Protein AF-C5E1D9-F1 (afdb_monomer_lite)

Sequence (148 aa):
MRWPVQEYFFFYSPGLLKKVQIHNEILAETRVIKRAQEHPSIMSQGSNISNHDARLPIWVLSPREEKEARSNLKQTAYKKCDDLVRSMAECAKANGLKLFPACEKQRDKMTECILFYQVDTKYLDQERDKIVERKINRLEEQIKRSRS

pLDDT: mean 70.21, std 21.91, range [28.98, 93.62]

InterPro domains:
  IPR013892 Cytochrome c oxidase biogenesis protein Cmc1-like [PF08583] (70-136)

Organism: Zygosaccharomyces rouxii (strain ATCC 2623 / CBS 732 / NBRC 1130 / NCYC 568 / NRRL Y-229) (NCBI:txid559307)

Structure (mmCIF, N/CA/C/O backbone):
data_AF-C5E1D9-F1
#
_entry.id   AF-C5E1D9-F1
#
loop_
_atom_site.group_PDB
_atom_site.id
_atom_site.type_symbol
_atom_site.label_atom_id
_atom_site.label_alt_id
_atom_site.label_comp_id
_atom_site.label_asym_id
_atom_site.label_entity_id
_atom_site.label_seq_id
_atom_site.pdbx_PDB_ins_code
_atom_site.Cartn_x
_atom_site.Cartn_y
_atom_site.Cartn_z
_atom_site.occupancy
_atom_site.B_iso_or_equiv
_atom_site.auth_seq_id
_atom_site.auth_comp_id
_atom_site.auth_asym_id
_atom_site.auth_atom_id
_atom_site.pdbx_PDB_model_num
ATOM 1 N N . MET A 1 1 ? 13.401 -26.510 -9.130 1.00 33.47 1 MET A N 1
ATOM 2 C CA . MET A 1 1 ? 13.625 -25.509 -8.064 1.00 33.47 1 MET A CA 1
ATOM 3 C C . MET A 1 1 ? 12.565 -24.424 -8.198 1.00 33.47 1 MET A C 1
ATOM 5 O O . MET A 1 1 ? 12.601 -23.669 -9.161 1.00 33.47 1 MET A O 1
ATOM 9 N N . ARG A 1 2 ? 11.553 -24.439 -7.324 1.00 28.98 2 ARG A N 1
ATOM 10 C CA . ARG A 1 2 ? 10.405 -23.521 -7.330 1.00 28.98 2 ARG A CA 1
ATOM 11 C C . ARG A 1 2 ? 10.639 -22.517 -6.207 1.00 28.98 2 ARG A C 1
ATOM 13 O O . ARG A 1 2 ? 10.322 -22.802 -5.062 1.00 28.98 2 ARG A O 1
ATOM 20 N N . TRP A 1 3 ? 11.302 -21.414 -6.523 1.00 30.39 3 TRP A N 1
ATOM 21 C CA . TRP A 1 3 ? 11.571 -20.367 -5.544 1.00 30.39 3 TRP A CA 1
ATOM 22 C C . TRP A 1 3 ? 10.282 -19.572 -5.284 1.00 30.39 3 TRP A C 1
ATOM 24 O O . TRP A 1 3 ? 9.599 -19.209 -6.249 1.00 30.39 3 TRP A O 1
ATOM 34 N N . PRO A 1 4 ? 9.903 -19.331 -4.018 1.00 32.47 4 PRO A N 1
ATOM 35 C CA . PRO A 1 4 ? 8.759 -18.494 -3.694 1.00 32.47 4 PRO A CA 1
ATOM 36 C C . PRO A 1 4 ? 9.013 -17.061 -4.181 1.00 32.47 4 PRO A C 1
ATOM 38 O O . PRO A 1 4 ? 10.091 -16.499 -3.994 1.00 32.47 4 PRO A O 1
ATOM 41 N N . VAL A 1 5 ? 7.991 -16.460 -4.794 1.00 44.38 5 VAL A N 1
ATOM 42 C CA . VAL A 1 5 ? 8.002 -15.125 -5.435 1.00 44.38 5 VAL A CA 1
ATOM 43 C C . VAL A 1 5 ? 8.472 -14.004 -4.485 1.00 44.38 5 VAL A C 1
ATOM 45 O O . VAL A 1 5 ? 8.877 -12.932 -4.923 1.00 44.38 5 VAL A O 1
ATOM 48 N N . GLN A 1 6 ? 8.488 -14.262 -3.175 1.00 39.62 6 GLN A N 1
ATOM 49 C CA . GLN A 1 6 ? 8.916 -13.329 -2.133 1.00 39.62 6 GLN A CA 1
ATOM 50 C C . GLN A 1 6 ? 10.436 -13.257 -1.899 1.00 39.62 6 GLN A C 1
ATOM 52 O O . GLN A 1 6 ? 10.894 -12.271 -1.324 1.00 39.62 6 GLN A O 1
ATOM 57 N N . GLU A 1 7 ? 11.227 -14.242 -2.342 1.00 35.34 7 GLU A N 1
ATOM 58 C CA . GLU A 1 7 ? 12.671 -14.298 -2.036 1.00 35.34 7 GLU A CA 1
ATOM 59 C C . GLU A 1 7 ? 13.590 -13.761 -3.140 1.00 35.34 7 GLU A C 1
ATOM 61 O O . GLU A 1 7 ? 14.768 -13.511 -2.893 1.00 35.34 7 GLU A O 1
ATOM 66 N N . TYR A 1 8 ? 13.072 -13.476 -4.337 1.00 43.62 8 TYR A N 1
ATOM 67 C CA . TYR A 1 8 ? 13.901 -13.005 -5.458 1.00 43.62 8 TYR A CA 1
ATOM 68 C C . TYR A 1 8 ? 14.500 -11.597 -5.283 1.00 43.62 8 TYR A C 1
ATOM 70 O O . TYR A 1 8 ? 15.286 -11.155 -6.117 1.00 43.62 8 TYR A O 1
ATOM 78 N N . PHE A 1 9 ? 14.177 -10.896 -4.195 1.00 43.53 9 PHE A N 1
ATOM 79 C CA . PHE A 1 9 ? 14.588 -9.511 -3.951 1.00 43.53 9 PHE A CA 1
ATOM 80 C C . PHE A 1 9 ? 15.657 -9.322 -2.867 1.00 43.53 9 PHE A C 1
ATOM 82 O O . PHE A 1 9 ? 15.989 -8.186 -2.532 1.00 43.53 9 PHE A O 1
ATOM 89 N N . PHE A 1 10 ? 16.233 -10.398 -2.321 1.00 38.00 10 PHE A N 1
ATOM 90 C CA . PHE A 1 10 ? 17.237 -10.287 -1.252 1.00 38.00 10 PHE A CA 1
ATOM 91 C C . PHE A 1 10 ? 18.654 -9.889 -1.710 1.00 38.00 10 PHE A C 1
ATOM 93 O O . PHE A 1 10 ? 19.537 -9.733 -0.872 1.00 38.00 10 PHE A O 1
ATOM 100 N N . PHE A 1 11 ? 18.879 -9.636 -3.003 1.00 35.03 11 PHE A N 1
ATOM 101 C CA . PHE A 1 11 ? 20.139 -9.083 -3.520 1.00 35.03 11 PHE A CA 1
ATOM 102 C C . PHE A 1 11 ? 20.060 -7.564 -3.761 1.00 35.03 11 PHE A C 1
ATOM 104 O O . PHE A 1 11 ? 20.464 -7.056 -4.800 1.00 35.03 11 PHE A O 1
ATOM 111 N N . TYR A 1 12 ? 19.563 -6.808 -2.782 1.00 38.25 12 TYR A N 1
ATOM 112 C CA . TYR A 1 12 ? 19.974 -5.413 -2.602 1.00 38.25 12 TYR A CA 1
ATOM 113 C C . TYR A 1 12 ? 20.996 -5.409 -1.464 1.00 38.25 12 TYR A C 1
ATOM 115 O O . TYR A 1 12 ? 20.638 -5.694 -0.323 1.00 38.25 12 TYR A O 1
ATOM 123 N N . SER A 1 13 ? 22.270 -5.140 -1.776 1.00 30.22 13 SER A N 1
ATOM 124 C CA . SER A 1 13 ? 23.371 -5.049 -0.805 1.00 30.22 13 SER A CA 1
ATOM 125 C C . SER A 1 13 ? 22.941 -4.305 0.474 1.00 30.22 13 SER A C 1
ATOM 127 O O . SER A 1 13 ? 22.766 -3.085 0.436 1.00 30.22 13 SER A O 1
ATOM 129 N N . PRO A 1 14 ? 22.827 -4.981 1.634 1.00 40.69 14 PRO A N 1
ATOM 130 C CA . PRO A 1 14 ? 22.351 -4.364 2.874 1.00 40.69 14 PRO A CA 1
ATOM 131 C C . PRO A 1 14 ? 23.402 -3.472 3.565 1.00 40.69 14 PRO A C 1
ATOM 133 O O . PRO A 1 14 ? 23.182 -3.022 4.690 1.00 40.69 14 PRO A O 1
ATOM 136 N N . GLY A 1 15 ? 24.550 -3.226 2.920 1.00 31.25 15 GLY A N 1
ATOM 137 C CA . GLY A 1 15 ? 25.729 -2.610 3.534 1.00 31.25 15 GLY A CA 1
ATOM 138 C C . GLY A 1 15 ? 25.836 -1.086 3.434 1.00 31.25 15 GLY A C 1
ATOM 139 O O . GLY A 1 15 ? 26.448 -0.483 4.311 1.00 31.25 15 GLY A O 1
ATOM 140 N N . LEU A 1 16 ? 25.247 -0.439 2.418 1.00 34.44 16 LEU A N 1
ATOM 141 C CA . LEU A 1 16 ? 25.444 1.008 2.197 1.00 34.44 16 LEU A CA 1
ATOM 142 C C . LEU A 1 16 ? 24.238 1.878 2.589 1.00 34.44 16 LEU A C 1
ATOM 144 O O . LEU A 1 16 ? 24.424 3.027 2.979 1.00 34.44 16 LEU A O 1
ATOM 148 N N . LEU A 1 17 ? 23.015 1.330 2.580 1.00 36.84 17 LEU A N 1
ATOM 149 C CA . LEU A 1 17 ? 21.805 2.074 2.966 1.00 36.84 17 LEU A CA 1
ATOM 150 C C . LEU A 1 17 ? 21.628 2.205 4.491 1.00 36.84 17 LEU A C 1
ATOM 152 O O . LEU A 1 17 ? 21.012 3.156 4.964 1.00 36.84 17 LEU A O 1
ATOM 156 N N . LYS A 1 18 ? 22.201 1.285 5.283 1.00 35.91 18 LYS A N 1
ATOM 157 C CA . LYS A 1 18 ? 22.095 1.320 6.755 1.00 35.91 18 LYS A CA 1
ATOM 158 C C . LYS A 1 18 ? 22.884 2.469 7.393 1.00 35.91 18 LYS A C 1
ATOM 160 O O . LYS A 1 18 ? 22.480 2.954 8.441 1.00 35.91 18 LYS A O 1
ATOM 165 N N . LYS A 1 19 ? 23.975 2.939 6.771 1.00 35.53 19 LYS A N 1
ATOM 166 C CA . LYS A 1 19 ? 24.768 4.062 7.312 1.00 35.53 19 LYS A CA 1
ATOM 167 C C . LYS A 1 19 ? 24.075 5.417 7.145 1.00 35.53 19 LYS A C 1
ATOM 169 O O . LYS A 1 19 ? 24.197 6.254 8.029 1.00 35.53 19 LYS A O 1
ATOM 174 N N . VAL A 1 20 ? 23.325 5.618 6.061 1.00 39.94 20 VAL A N 1
ATOM 175 C CA . VAL A 1 20 ? 22.607 6.883 5.813 1.00 39.94 20 VAL A CA 1
ATOM 176 C C . VAL A 1 20 ? 21.322 6.966 6.647 1.00 39.94 20 VAL A C 1
ATOM 178 O O . VAL A 1 20 ? 21.009 8.027 7.179 1.00 39.94 20 VAL A O 1
ATOM 181 N N . GLN A 1 21 ? 20.618 5.842 6.836 1.00 41.31 21 GLN A N 1
ATOM 182 C CA . GLN A 1 21 ? 19.376 5.802 7.618 1.00 41.31 21 GLN A CA 1
ATOM 183 C C . GLN A 1 21 ? 19.610 6.087 9.115 1.00 41.31 21 GLN A C 1
ATOM 185 O O . GLN A 1 21 ? 18.935 6.938 9.685 1.00 41.31 21 GLN A O 1
ATOM 190 N N . ILE A 1 22 ? 20.621 5.455 9.729 1.00 46.66 22 ILE A N 1
ATOM 191 C CA . ILE A 1 22 ? 20.904 5.606 11.170 1.00 46.66 22 ILE A CA 1
ATOM 192 C C . ILE A 1 22 ? 21.419 7.020 11.498 1.00 46.66 22 ILE A C 1
ATOM 194 O O . ILE A 1 22 ? 21.082 7.584 12.536 1.00 46.66 22 ILE A O 1
ATOM 198 N N . HIS A 1 23 ? 22.205 7.636 10.607 1.00 41.78 23 HIS A N 1
ATOM 199 C CA . HIS A 1 23 ? 22.739 8.982 10.843 1.00 41.78 23 HIS A CA 1
ATOM 200 C C . HIS A 1 23 ? 21.657 10.075 10.728 1.00 41.78 23 HIS A C 1
ATOM 202 O O . HIS A 1 23 ? 21.709 11.078 11.440 1.00 41.78 23 HIS A O 1
ATOM 208 N N . ASN A 1 24 ? 20.640 9.863 9.883 1.00 47.69 24 ASN A N 1
ATOM 209 C CA . ASN A 1 24 ? 19.477 10.751 9.791 1.00 47.69 24 ASN A CA 1
ATOM 210 C C . ASN A 1 24 ? 18.499 10.573 10.967 1.00 47.69 24 ASN A C 1
ATOM 212 O O . ASN A 1 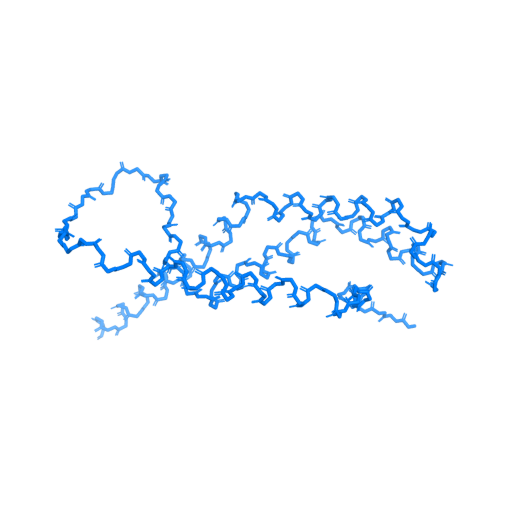24 ? 17.882 11.552 11.380 1.00 47.69 24 ASN A O 1
ATOM 216 N N . GLU A 1 25 ? 18.397 9.373 11.547 1.00 45.28 25 GLU A N 1
ATOM 217 C CA . GLU A 1 25 ? 17.591 9.115 12.754 1.00 45.28 25 GLU A CA 1
ATOM 218 C C . GLU A 1 25 ? 18.186 9.812 13.999 1.00 45.28 25 GLU A C 1
ATOM 220 O O . GLU A 1 25 ? 17.457 10.492 14.720 1.00 45.28 25 GLU A O 1
ATOM 225 N N . ILE A 1 26 ? 19.515 9.800 14.183 1.00 51.19 26 ILE A N 1
ATOM 226 C CA . ILE A 1 26 ? 20.190 10.489 15.309 1.00 51.19 26 ILE A CA 1
ATOM 227 C C . ILE A 1 26 ? 20.091 12.031 15.202 1.00 51.19 26 ILE A C 1
ATOM 229 O O . ILE A 1 26 ? 19.938 12.738 16.206 1.00 51.19 26 ILE A O 1
ATOM 233 N N . LEU A 1 27 ? 20.131 12.587 13.984 1.00 48.47 27 LEU A N 1
ATOM 234 C CA . LEU A 1 27 ? 19.967 14.032 13.754 1.00 48.47 27 LEU A CA 1
ATOM 235 C C . LEU A 1 27 ? 18.501 14.497 13.848 1.00 48.47 27 LEU A C 1
ATOM 237 O O . LEU A 1 27 ? 18.247 15.663 14.162 1.00 48.47 27 LEU A O 1
ATOM 241 N N . ALA A 1 28 ? 17.532 13.610 13.605 1.00 47.28 28 ALA A N 1
ATOM 242 C CA . ALA A 1 28 ? 16.112 13.912 13.766 1.00 47.28 28 ALA A CA 1
ATOM 243 C C . ALA A 1 28 ? 15.686 13.905 15.245 1.00 47.28 28 ALA A C 1
ATOM 245 O O . ALA A 1 28 ? 14.966 14.810 15.672 1.00 47.28 28 ALA A O 1
ATOM 246 N N . GLU A 1 29 ? 16.186 12.961 16.051 1.00 47.06 29 GLU A N 1
ATOM 247 C CA . GLU A 1 29 ? 15.860 12.877 17.484 1.00 47.06 29 GLU A CA 1
ATOM 248 C C . GLU A 1 29 ? 16.422 14.063 18.288 1.00 47.06 29 GLU A C 1
ATOM 250 O O . GLU A 1 29 ? 15.724 14.647 19.121 1.00 47.06 29 GLU A O 1
ATOM 255 N N . THR A 1 30 ? 17.635 14.528 17.974 1.00 51.03 30 THR A N 1
ATOM 256 C CA . THR A 1 30 ? 18.238 15.690 18.658 1.00 51.03 30 THR A CA 1
ATOM 257 C C . THR A 1 30 ? 17.569 17.031 18.314 1.00 51.03 30 THR A C 1
ATOM 259 O O . THR A 1 30 ? 17.661 17.984 19.093 1.00 51.03 30 THR A O 1
ATOM 262 N N . ARG A 1 31 ? 16.842 17.124 17.189 1.00 48.12 31 ARG A N 1
ATOM 263 C CA . ARG A 1 31 ? 16.115 18.340 16.773 1.00 48.12 31 ARG A CA 1
ATOM 264 C C . ARG A 1 31 ? 14.698 18.420 17.362 1.00 48.12 31 ARG A C 1
ATOM 266 O O . ARG A 1 31 ? 14.206 19.526 17.582 1.00 48.12 31 ARG A O 1
ATOM 273 N N . VAL A 1 32 ? 14.062 17.281 17.651 1.00 52.50 32 VAL A N 1
ATOM 274 C CA . VAL A 1 32 ? 12.743 17.220 18.313 1.00 52.50 32 VAL A CA 1
ATOM 275 C C . VAL A 1 32 ? 12.863 17.549 19.804 1.00 52.50 32 VAL A C 1
ATOM 277 O O . VAL A 1 32 ? 12.059 18.322 20.319 1.00 52.50 32 VAL A O 1
ATOM 280 N N . ILE A 1 33 ? 13.914 17.068 20.476 1.00 52.72 33 ILE A N 1
ATOM 281 C CA . ILE A 1 33 ? 14.131 17.333 21.909 1.00 52.72 33 ILE A CA 1
ATOM 282 C C . ILE A 1 33 ? 14.452 18.819 22.171 1.00 52.72 33 ILE A C 1
ATOM 284 O O . ILE A 1 33 ? 13.953 19.390 23.137 1.00 52.72 33 ILE A O 1
ATOM 288 N N . LYS A 1 34 ? 15.191 19.498 21.277 1.00 49.41 34 LYS A N 1
ATOM 289 C CA . LYS A 1 34 ? 15.531 20.929 21.434 1.00 49.41 34 LYS A CA 1
ATOM 290 C C . LYS A 1 34 ? 14.356 21.906 21.268 1.00 49.41 34 LYS A C 1
ATOM 292 O O . LYS A 1 34 ? 14.482 23.045 21.694 1.00 49.41 34 LYS A O 1
ATOM 297 N N . ARG A 1 35 ? 13.228 21.499 20.668 1.00 47.44 35 ARG A N 1
ATOM 298 C CA . ARG A 1 35 ? 12.036 22.362 20.504 1.00 47.44 35 ARG A CA 1
ATOM 299 C C . ARG A 1 35 ? 11.038 22.282 21.659 1.00 47.44 35 ARG A C 1
ATOM 301 O O . ARG A 1 35 ? 10.147 23.116 21.722 1.00 47.44 35 ARG A O 1
ATOM 308 N N . ALA A 1 36 ? 11.171 21.308 22.558 1.00 47.47 36 ALA A N 1
ATOM 30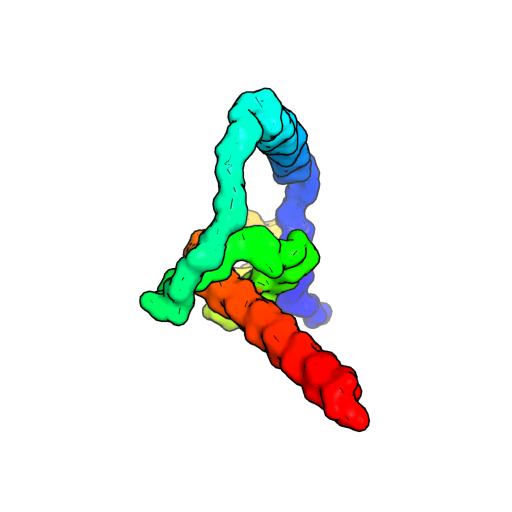9 C CA . ALA A 1 36 ? 10.229 21.102 23.660 1.00 47.47 36 ALA A CA 1
ATOM 310 C C . ALA A 1 36 ? 10.533 21.948 24.915 1.00 47.47 36 ALA A C 1
ATOM 312 O O . ALA A 1 36 ? 9.810 21.844 25.901 1.00 47.47 36 ALA A O 1
ATOM 313 N N . GLN A 1 37 ? 11.594 22.765 24.904 1.00 54.31 37 GLN A N 1
ATOM 314 C CA . GLN A 1 37 ? 12.019 23.557 26.067 1.00 54.31 37 GLN A CA 1
ATOM 315 C C . GLN A 1 37 ? 11.647 25.043 26.020 1.00 54.31 37 GLN A C 1
ATOM 317 O O . GLN A 1 37 ? 11.888 25.740 27.002 1.00 54.31 37 GLN A O 1
ATOM 322 N N . GLU A 1 38 ? 11.000 25.530 24.961 1.00 49.38 38 GLU A N 1
ATOM 323 C CA . GLU A 1 38 ? 10.521 26.914 24.909 1.00 49.38 38 GLU A CA 1
ATOM 324 C C . GLU A 1 38 ? 9.010 26.949 24.652 1.00 49.38 38 GLU A C 1
ATOM 326 O O . GLU A 1 38 ? 8.533 26.573 23.586 1.00 49.38 38 GLU A O 1
ATOM 331 N N . HIS A 1 39 ? 8.300 27.447 25.669 1.00 44.00 39 HIS A N 1
ATOM 332 C CA . HIS A 1 39 ? 6.869 27.767 25.771 1.00 44.00 39 HIS A CA 1
ATOM 333 C C . HIS A 1 39 ? 5.934 26.710 26.397 1.00 44.00 39 HIS A C 1
ATOM 335 O O . HIS A 1 39 ? 5.476 25.782 25.729 1.00 44.00 39 HIS A O 1
ATOM 341 N N . PRO A 1 40 ? 5.579 26.889 27.691 1.00 53.12 40 PRO A N 1
ATOM 342 C CA . PRO A 1 40 ? 4.491 26.175 28.339 1.00 53.12 40 PRO A CA 1
ATOM 343 C C . PRO A 1 40 ? 3.145 26.832 27.998 1.00 53.12 40 PRO A C 1
ATOM 345 O O . PRO A 1 40 ? 3.067 28.045 27.805 1.00 53.12 40 PRO A O 1
ATOM 348 N N . SER A 1 41 ? 2.079 26.033 28.086 1.00 43.84 41 SER A N 1
ATOM 349 C CA . SER A 1 41 ? 0.654 26.405 27.987 1.00 43.84 41 SER A CA 1
ATOM 350 C C . SER A 1 41 ? 0.074 26.378 26.570 1.00 43.84 41 SER A C 1
ATOM 352 O O . SER A 1 41 ? 0.357 27.247 25.759 1.00 43.84 41 SER A O 1
ATOM 354 N N . ILE A 1 42 ? -0.813 25.414 26.304 1.00 39.50 42 ILE A N 1
ATOM 355 C CA . ILE A 1 42 ? -2.216 25.672 25.940 1.00 39.50 42 ILE A CA 1
ATOM 356 C C . ILE A 1 42 ? -3.006 24.357 26.034 1.00 39.50 42 ILE A C 1
ATOM 358 O O . ILE A 1 42 ? -2.570 23.285 25.622 1.00 39.50 42 ILE A O 1
ATOM 362 N N . MET A 1 43 ? -4.149 24.493 26.695 1.00 36.62 43 MET A N 1
ATOM 363 C CA . MET A 1 43 ? -5.066 23.479 27.188 1.00 36.62 43 MET A CA 1
ATOM 364 C C . MET A 1 43 ? -5.846 22.734 26.100 1.00 36.62 43 MET A C 1
ATOM 366 O O . MET A 1 43 ? -6.157 23.257 25.035 1.00 36.62 43 MET A O 1
ATOM 370 N N . SER A 1 44 ? -6.265 21.531 26.494 1.00 56.47 44 SER A N 1
ATOM 371 C CA . SER A 1 44 ? -7.489 20.837 26.084 1.00 56.47 44 SER A CA 1
ATOM 372 C C . SER A 1 44 ? -8.680 21.773 25.846 1.00 56.47 44 SER A C 1
ATOM 374 O O . SER A 1 44 ? -9.036 22.525 26.752 1.00 56.47 44 SER A O 1
ATOM 376 N N . GLN A 1 45 ? -9.377 21.596 24.719 1.00 38.88 45 GLN A N 1
ATOM 377 C CA . GLN A 1 45 ? -10.841 21.675 24.634 1.00 38.88 45 GLN A CA 1
ATOM 378 C C . GLN A 1 45 ? -11.352 20.977 23.363 1.00 38.88 45 GLN A C 1
ATOM 380 O O . GLN A 1 45 ? -10.796 21.134 22.276 1.00 38.88 45 GLN A O 1
ATOM 385 N N . GLY A 1 46 ? -12.398 20.163 23.531 1.00 49.53 46 GLY A N 1
ATOM 386 C CA . GLY A 1 46 ? -13.071 19.440 22.456 1.00 49.53 46 GLY A CA 1
ATOM 387 C C . GLY A 1 46 ? -13.832 20.360 21.502 1.00 49.53 46 GLY A C 1
ATOM 388 O O . GLY A 1 46 ? -14.306 21.427 21.885 1.00 49.53 46 GLY A O 1
ATOM 389 N N . SER A 1 47 ? -13.976 19.917 20.254 1.00 37.56 47 SER A N 1
ATOM 390 C CA . SER A 1 47 ? -14.858 20.542 19.270 1.00 37.56 47 SER A CA 1
ATOM 391 C C . SER A 1 47 ? -15.460 19.495 18.326 1.00 37.56 47 SER A C 1
ATOM 393 O O . SER A 1 47 ? -14.827 18.505 17.965 1.00 37.56 47 SER A O 1
ATOM 395 N N . ASN A 1 48 ? -16.739 19.718 18.028 1.00 40.41 48 ASN A N 1
ATOM 396 C CA . ASN A 1 48 ? -17.687 18.923 17.251 1.00 40.41 48 ASN A CA 1
ATOM 397 C C . ASN A 1 48 ? -17.111 18.212 16.012 1.00 40.41 48 ASN A C 1
ATOM 399 O O . ASN A 1 48 ? -16.614 18.851 15.087 1.00 40.41 48 ASN A O 1
ATOM 403 N N . ILE A 1 49 ? -17.281 16.887 15.953 1.00 46.97 49 ILE A N 1
ATOM 404 C CA . ILE A 1 49 ? -16.951 16.069 14.780 1.00 46.97 49 ILE A CA 1
ATOM 405 C C . ILE A 1 49 ? -18.146 16.101 13.822 1.00 46.97 49 ILE A C 1
ATOM 407 O O . ILE A 1 49 ? -19.030 15.252 13.867 1.00 46.97 49 ILE A O 1
ATOM 411 N N . SER A 1 50 ? -18.169 17.100 12.947 1.00 50.94 50 SER A N 1
ATOM 412 C CA . SER A 1 50 ? -18.997 17.102 11.740 1.00 50.94 50 SER A CA 1
ATOM 413 C C . SER A 1 50 ? -18.130 17.495 10.547 1.00 50.94 50 SER A C 1
ATOM 415 O O . SER A 1 50 ? -18.191 18.626 10.076 1.00 50.94 50 SER A O 1
ATOM 417 N N . ASN A 1 51 ? -17.252 16.579 10.130 1.00 40.12 51 ASN A N 1
ATOM 418 C CA . ASN A 1 51 ? -16.666 16.486 8.788 1.00 40.12 51 ASN A CA 1
ATOM 419 C C . ASN A 1 51 ? -15.845 15.187 8.722 1.00 40.12 51 ASN A C 1
ATOM 421 O O . 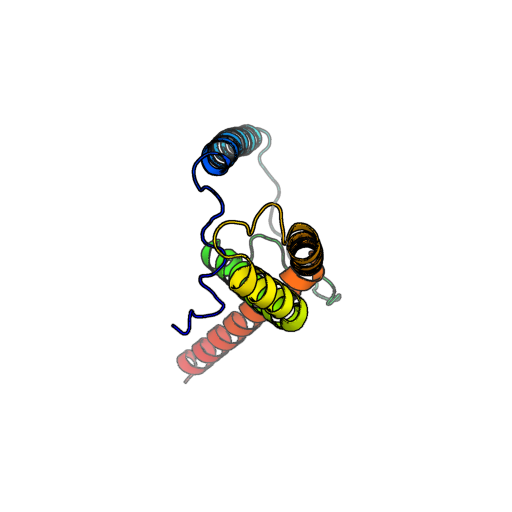ASN A 1 51 ? -14.767 15.092 9.304 1.00 40.12 51 ASN A O 1
ATOM 425 N N . HIS A 1 52 ? -16.359 14.173 8.026 1.00 43.25 52 HIS A N 1
ATOM 426 C CA . HIS A 1 52 ? -15.731 12.850 7.893 1.00 43.25 52 HIS A CA 1
ATOM 427 C C . HIS A 1 52 ? -14.492 12.820 6.967 1.00 43.25 52 HIS A C 1
ATOM 429 O O . HIS A 1 52 ? -14.048 11.746 6.585 1.00 43.25 52 HIS A O 1
ATOM 435 N N . ASP A 1 53 ? -13.891 13.975 6.660 1.00 47.28 53 ASP A N 1
ATOM 436 C CA . ASP A 1 53 ? -12.598 14.093 5.959 1.00 47.28 53 ASP A CA 1
ATOM 437 C C . ASP A 1 53 ? -11.409 14.315 6.916 1.00 47.28 53 ASP A C 1
ATOM 439 O O . ASP A 1 53 ? -10.274 14.567 6.494 1.00 47.28 53 ASP A O 1
ATOM 443 N N . ALA A 1 54 ? -11.646 14.226 8.229 1.00 52.91 54 ALA A N 1
ATOM 444 C CA . ALA A 1 54 ? -10.609 14.341 9.245 1.00 52.91 54 ALA A CA 1
ATOM 445 C C . ALA A 1 54 ? -9.701 13.100 9.235 1.00 52.91 54 ALA A C 1
ATOM 447 O O . ALA A 1 54 ? -9.896 12.154 9.998 1.00 52.91 54 ALA A O 1
ATOM 448 N N . ARG A 1 55 ? -8.691 13.120 8.355 1.00 59.31 55 ARG A N 1
ATOM 449 C CA . ARG A 1 55 ? -7.573 12.168 8.351 1.00 59.31 55 ARG A CA 1
ATOM 450 C C . ARG A 1 55 ? -7.057 11.999 9.775 1.00 59.31 55 ARG A C 1
ATOM 452 O O . ARG A 1 55 ? -6.708 12.983 10.433 1.00 59.31 55 ARG A O 1
ATOM 459 N N . LEU A 1 56 ? -7.022 10.755 10.240 1.00 62.16 56 LEU A N 1
ATOM 460 C CA . LEU A 1 56 ? -6.581 10.437 11.588 1.00 62.16 56 LEU A CA 1
ATOM 461 C C . LEU A 1 56 ? -5.146 10.947 11.784 1.00 62.16 56 LEU A C 1
ATOM 463 O O . LEU A 1 56 ? -4.282 10.702 10.935 1.00 62.16 56 LEU A O 1
ATOM 467 N N . PRO A 1 57 ? -4.866 11.688 12.866 1.00 65.50 57 PRO A N 1
ATOM 468 C CA . PRO A 1 57 ? -3.535 12.221 13.075 1.00 65.50 57 PRO A CA 1
ATOM 469 C C . PRO A 1 57 ? -2.506 11.093 13.242 1.00 65.50 57 PRO A C 1
ATOM 471 O O . PRO A 1 57 ? -2.806 10.023 13.768 1.00 65.50 57 PRO A O 1
ATOM 474 N N . ILE A 1 58 ? -1.264 11.351 12.820 1.00 59.09 58 ILE A N 1
ATOM 475 C CA . ILE A 1 58 ? -0.158 10.370 12.741 1.00 59.09 58 ILE A CA 1
ATOM 476 C C . ILE A 1 58 ? 0.096 9.624 14.068 1.00 59.09 58 ILE A C 1
ATOM 478 O O . ILE A 1 58 ? 0.601 8.506 14.061 1.00 59.09 58 ILE A O 1
ATOM 482 N N . TRP A 1 59 ? -0.283 10.210 15.205 1.00 65.19 59 TRP A N 1
ATOM 483 C CA . TRP A 1 59 ? -0.113 9.635 16.541 1.00 65.19 59 TRP A CA 1
ATOM 484 C C . TRP A 1 59 ? -1.210 8.641 16.970 1.00 65.19 59 TRP A C 1
ATOM 486 O O . TRP A 1 59 ? -1.103 8.063 18.049 1.00 65.19 59 TRP A O 1
ATOM 496 N N . VAL A 1 60 ? -2.255 8.414 16.163 1.00 73.94 60 VAL A N 1
ATOM 497 C CA . VAL A 1 60 ? -3.343 7.460 16.483 1.00 73.94 60 VAL A CA 1
ATOM 498 C C . VAL A 1 60 ? -2.874 6.003 16.409 1.00 73.94 60 VAL A C 1
ATOM 500 O O . VAL A 1 60 ? -3.379 5.136 17.131 1.00 73.94 60 VAL A O 1
ATOM 503 N N . LEU A 1 61 ? -1.892 5.724 15.550 1.00 80.94 61 LEU A N 1
ATOM 504 C CA . LEU A 1 61 ? -1.307 4.399 15.395 1.00 80.94 61 LEU A CA 1
ATOM 505 C C . LEU A 1 61 ? 0.012 4.297 16.155 1.00 80.94 61 LEU A C 1
ATOM 507 O O . LEU A 1 61 ? 0.875 5.170 16.089 1.00 80.94 61 LEU A O 1
ATOM 511 N N . SER A 1 62 ? 0.196 3.178 16.848 1.00 85.88 62 SER A N 1
ATOM 512 C CA . SER A 1 62 ? 1.490 2.832 17.425 1.00 85.88 62 SER A CA 1
ATOM 513 C C . SER A 1 62 ? 2.519 2.538 16.319 1.00 85.88 62 SER A C 1
ATOM 515 O O . SER A 1 62 ? 2.147 2.101 15.226 1.00 85.88 62 SER A O 1
ATOM 517 N N . PRO A 1 63 ? 3.833 2.656 16.593 1.00 86.31 63 PRO A N 1
ATOM 518 C CA . PRO A 1 63 ? 4.872 2.324 15.612 1.00 86.31 63 PRO A CA 1
ATOM 519 C C . PRO A 1 63 ? 4.771 0.895 15.052 1.00 86.31 63 PRO A C 1
ATOM 521 O O . PRO A 1 63 ? 5.163 0.631 13.916 1.00 86.31 63 PRO A O 1
ATOM 524 N N . ARG A 1 64 ? 4.229 -0.044 15.841 1.00 87.25 64 ARG A N 1
ATOM 525 C CA . ARG A 1 64 ? 3.981 -1.425 15.402 1.00 87.25 64 ARG A CA 1
ATOM 526 C C . ARG A 1 64 ? 2.856 -1.499 14.370 1.00 87.25 64 ARG A C 1
ATOM 528 O O . ARG A 1 64 ? 3.000 -2.203 13.377 1.00 87.25 64 ARG A O 1
ATOM 535 N N . GLU A 1 65 ? 1.781 -0.753 14.590 1.00 87.06 65 GLU A N 1
ATOM 536 C CA . GLU A 1 65 ? 0.624 -0.688 13.692 1.00 87.06 65 GLU A CA 1
ATOM 537 C C . GLU A 1 65 ? 0.966 0.049 12.393 1.00 87.06 65 GLU A C 1
ATOM 539 O O . GLU A 1 65 ? 0.631 -0.417 11.310 1.00 87.06 65 GLU A O 1
ATOM 544 N N . GLU A 1 66 ? 1.735 1.134 12.468 1.00 88.06 66 GLU A N 1
ATOM 545 C CA . GLU A 1 66 ? 2.244 1.828 11.279 1.00 88.06 66 GLU A CA 1
ATOM 546 C C . GLU A 1 66 ? 3.147 0.910 10.431 1.00 88.06 66 GLU A C 1
ATOM 548 O O . GLU A 1 66 ? 3.078 0.901 9.199 1.00 88.06 66 GLU A O 1
ATOM 553 N N . LYS A 1 67 ? 3.975 0.076 11.078 1.00 88.81 67 LYS A N 1
ATOM 554 C CA . LYS A 1 67 ? 4.777 -0.941 10.382 1.00 88.81 67 LYS A CA 1
ATOM 555 C C . LYS A 1 67 ? 3.898 -2.012 9.726 1.00 88.81 67 LYS A C 1
ATOM 557 O O . LYS A 1 67 ? 4.220 -2.460 8.624 1.00 88.81 67 LYS A O 1
ATOM 562 N N . GLU A 1 68 ? 2.804 -2.414 10.372 1.00 90.44 68 GLU A N 1
ATOM 563 C CA . GLU A 1 68 ? 1.821 -3.342 9.799 1.00 90.44 68 GLU A CA 1
ATOM 564 C C . GLU A 1 68 ? 1.151 -2.737 8.558 1.00 90.44 68 GLU A C 1
ATOM 566 O O . GLU A 1 68 ? 1.151 -3.379 7.509 1.00 90.44 68 GLU A O 1
ATOM 571 N N . ALA A 1 69 ? 0.692 -1.482 8.629 1.00 89.56 69 ALA A N 1
ATOM 572 C CA . ALA A 1 69 ? 0.095 -0.769 7.496 1.00 89.56 69 ALA A CA 1
ATOM 573 C C . ALA A 1 69 ? 1.035 -0.746 6.283 1.00 89.56 69 ALA A C 1
ATOM 575 O O . ALA A 1 69 ? 0.645 -1.084 5.166 1.00 89.56 69 ALA A O 1
ATOM 576 N N . ARG A 1 70 ? 2.316 -0.430 6.509 1.00 88.31 70 ARG A N 1
ATOM 577 C CA . ARG A 1 70 ? 3.338 -0.418 5.449 1.00 88.31 70 ARG A CA 1
ATOM 578 C C . ARG A 1 70 ? 3.621 -1.807 4.883 1.00 88.31 70 ARG A C 1
ATOM 580 O O . ARG A 1 70 ? 3.864 -1.939 3.685 1.00 88.31 70 ARG A O 1
ATOM 587 N N . SER A 1 71 ? 3.587 -2.845 5.719 1.00 90.31 71 SER A N 1
ATOM 588 C CA . SER A 1 71 ? 3.748 -4.234 5.275 1.00 90.31 71 SER A CA 1
ATOM 589 C C . SER A 1 71 ? 2.575 -4.674 4.395 1.00 90.31 71 SER A C 1
ATOM 591 O O . SER A 1 71 ? 2.789 -5.241 3.321 1.00 90.31 71 SER A O 1
ATOM 593 N N . ASN A 1 72 ? 1.348 -4.352 4.804 1.00 90.25 72 ASN A N 1
ATOM 594 C CA . ASN A 1 72 ? 0.137 -4.663 4.048 1.00 90.25 72 ASN A CA 1
ATOM 595 C C . ASN A 1 72 ? 0.114 -3.913 2.715 1.00 90.25 72 ASN A C 1
ATOM 597 O O . ASN A 1 72 ? -0.114 -4.524 1.671 1.00 90.25 72 ASN A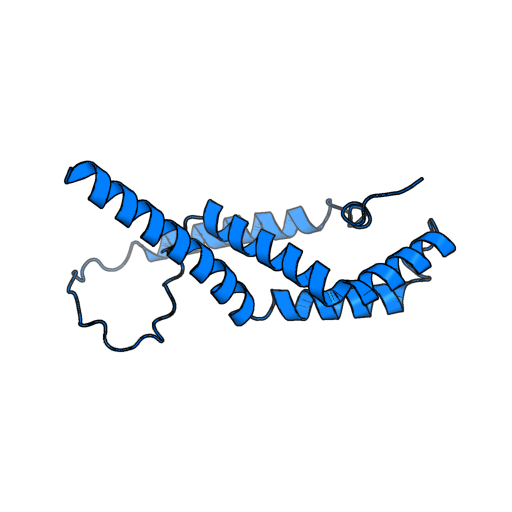 O 1
ATOM 601 N N . LEU A 1 73 ? 0.465 -2.623 2.723 1.00 89.75 73 LEU A N 1
ATOM 602 C CA . LEU A 1 73 ? 0.597 -1.824 1.507 1.00 89.75 73 LEU A CA 1
ATOM 603 C C . LEU A 1 73 ? 1.632 -2.423 0.553 1.00 89.75 73 LEU A C 1
ATOM 605 O O . LEU A 1 73 ? 1.353 -2.575 -0.635 1.00 89.75 73 LEU A O 1
ATOM 609 N N . LYS A 1 74 ? 2.804 -2.821 1.068 1.00 89.19 74 LYS A N 1
ATOM 610 C CA . LYS A 1 74 ? 3.837 -3.488 0.268 1.00 89.19 74 LYS A CA 1
ATOM 611 C C . LYS A 1 74 ? 3.265 -4.739 -0.401 1.00 89.19 74 LYS A C 1
ATOM 613 O O . LYS A 1 74 ? 3.391 -4.879 -1.612 1.00 89.19 74 LYS A O 1
ATOM 618 N N . GLN A 1 75 ? 2.600 -5.618 0.348 1.00 90.25 75 GLN A N 1
ATOM 619 C CA . GLN A 1 75 ? 1.996 -6.834 -0.210 1.00 90.25 75 GLN A CA 1
ATOM 620 C C . GLN A 1 75 ? 0.942 -6.528 -1.281 1.00 90.25 75 GLN A C 1
ATOM 622 O O . GLN A 1 75 ? 0.925 -7.176 -2.326 1.00 90.25 75 GLN A O 1
ATOM 627 N N . THR A 1 76 ? 0.091 -5.530 -1.049 1.00 88.69 76 THR A N 1
ATOM 628 C CA . THR A 1 76 ? -0.917 -5.089 -2.019 1.00 88.69 76 THR A CA 1
ATOM 629 C C . THR A 1 76 ? -0.273 -4.521 -3.284 1.00 88.69 76 THR A C 1
ATOM 631 O O . THR A 1 76 ? -0.708 -4.858 -4.383 1.00 88.69 76 THR A O 1
ATOM 634 N N . ALA A 1 77 ? 0.797 -3.732 -3.159 1.00 89.81 77 ALA A N 1
ATOM 635 C CA . ALA A 1 77 ? 1.545 -3.204 -4.298 1.00 89.81 77 ALA A CA 1
ATOM 636 C C . ALA A 1 77 ? 2.143 -4.333 -5.156 1.00 89.81 77 ALA A C 1
ATOM 638 O O . ALA A 1 77 ? 1.978 -4.326 -6.372 1.00 89.81 77 ALA A O 1
ATOM 639 N N . TYR A 1 78 ? 2.745 -5.357 -4.536 1.00 87.94 78 TYR A N 1
ATOM 640 C CA . TYR A 1 78 ? 3.249 -6.523 -5.276 1.00 87.94 78 TYR A CA 1
ATOM 641 C C . TYR A 1 78 ? 2.138 -7.290 -5.996 1.00 87.94 78 TYR A C 1
ATOM 643 O O . TYR A 1 78 ? 2.336 -7.695 -7.135 1.00 87.94 78 TYR A O 1
ATOM 651 N N . LYS A 1 79 ? 0.963 -7.449 -5.374 1.00 90.81 79 LYS A N 1
ATOM 652 C CA . LYS A 1 79 ? -0.191 -8.098 -6.018 1.00 90.81 79 LYS A CA 1
ATOM 653 C C . LYS A 1 79 ? -0.706 -7.308 -7.222 1.00 90.81 79 LYS A C 1
ATOM 655 O O . LYS A 1 79 ? -1.108 -7.907 -8.210 1.00 90.81 79 LYS A O 1
ATOM 660 N N . LYS A 1 80 ? -0.700 -5.974 -7.151 1.00 90.12 80 LYS A N 1
ATOM 661 C CA . LYS A 1 80 ? -1.122 -5.113 -8.268 1.00 90.12 80 LYS A CA 1
ATOM 662 C C . LYS A 1 80 ? -0.107 -5.080 -9.410 1.00 90.12 80 LYS A C 1
ATOM 664 O O . LYS A 1 80 ? -0.504 -4.931 -10.557 1.00 90.12 80 LYS A O 1
ATOM 669 N N . CYS A 1 81 ? 1.178 -5.231 -9.103 1.00 91.56 81 CYS A N 1
ATOM 670 C CA . CYS A 1 81 ? 2.264 -5.251 -10.083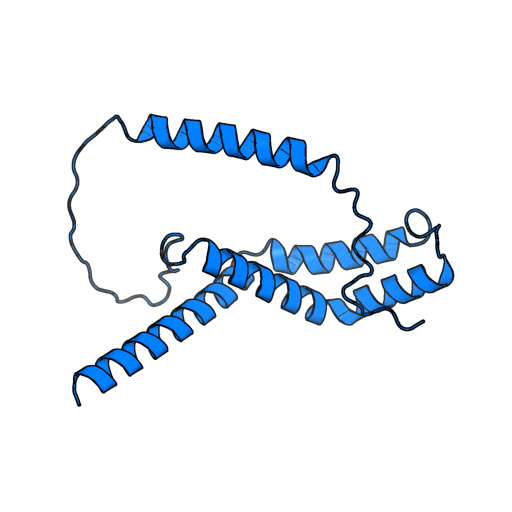 1.00 91.56 81 CYS A CA 1
ATOM 671 C C . CYS A 1 81 ? 2.693 -6.683 -10.474 1.00 91.56 81 CYS A C 1
ATOM 673 O O . CYS A 1 81 ? 3.820 -6.865 -10.937 1.00 91.56 81 CYS A O 1
ATOM 675 N N . ASP A 1 82 ? 1.834 -7.696 -10.285 1.00 92.56 82 ASP A N 1
ATOM 676 C CA . ASP A 1 82 ? 2.191 -9.117 -10.454 1.00 92.56 82 ASP A CA 1
ATOM 677 C C . ASP A 1 82 ? 2.725 -9.438 -11.858 1.00 92.56 82 ASP A C 1
ATOM 679 O O . ASP A 1 82 ? 3.714 -10.154 -11.996 1.00 92.56 82 ASP A O 1
ATOM 683 N N . ASP A 1 83 ? 2.156 -8.833 -12.903 1.00 91.88 83 ASP A N 1
ATOM 684 C CA . ASP A 1 83 ? 2.601 -9.052 -14.284 1.00 91.88 83 ASP A CA 1
ATOM 685 C C . ASP A 1 83 ? 4.041 -8.567 -14.518 1.00 91.88 83 ASP A C 1
ATOM 687 O O . ASP A 1 83 ? 4.844 -9.232 -15.179 1.00 91.88 83 ASP A O 1
ATOM 691 N N . LEU A 1 84 ? 4.409 -7.433 -13.917 1.00 90.81 84 LEU A N 1
ATOM 692 C CA . LEU A 1 84 ? 5.764 -6.887 -14.009 1.00 90.81 84 LEU A CA 1
ATOM 693 C C . LEU A 1 84 ? 6.746 -7.734 -13.199 1.00 90.81 84 LEU A C 1
ATOM 695 O O . LEU A 1 84 ? 7.846 -8.021 -13.675 1.00 90.81 84 LEU A O 1
ATOM 699 N N . VAL A 1 85 ? 6.328 -8.199 -12.019 1.00 89.19 85 VAL A N 1
ATOM 700 C CA . VAL A 1 85 ? 7.108 -9.122 -11.182 1.00 89.19 85 VAL A CA 1
ATOM 701 C C . VAL A 1 85 ? 7.344 -10.445 -11.914 1.00 89.19 85 VAL A C 1
ATOM 703 O O . VAL A 1 85 ? 8.463 -10.961 -11.900 1.00 89.19 85 VAL A O 1
ATOM 706 N N . ARG A 1 86 ? 6.335 -10.967 -12.618 1.00 91.19 86 ARG A N 1
ATOM 707 C CA . ARG A 1 86 ? 6.445 -12.181 -13.433 1.00 91.19 86 ARG A CA 1
ATOM 708 C C . ARG A 1 86 ? 7.422 -11.993 -14.589 1.00 91.19 86 ARG A C 1
ATOM 710 O O . ARG A 1 86 ? 8.325 -12.811 -14.743 1.00 91.19 86 ARG A O 1
ATOM 717 N N . SER A 1 87 ? 7.317 -10.885 -15.324 1.00 89.81 87 SER A N 1
ATOM 718 C CA . SER A 1 87 ? 8.244 -10.572 -16.423 1.00 89.81 87 SER A CA 1
ATOM 719 C C . SER A 1 87 ? 9.699 -10.445 -15.948 1.00 89.81 87 SER A C 1
ATOM 721 O O . SER A 1 87 ? 10.631 -10.908 -16.610 1.00 89.81 87 SER A O 1
ATOM 723 N N . MET A 1 88 ? 9.904 -9.877 -14.755 1.00 87.56 88 MET A N 1
ATOM 724 C CA . MET A 1 88 ? 11.217 -9.802 -14.125 1.00 87.56 88 MET A CA 1
ATOM 725 C C . MET A 1 88 ? 11.718 -11.189 -13.709 1.00 87.56 88 MET A C 1
ATOM 727 O O . MET A 1 88 ? 12.882 -11.508 -13.944 1.00 87.56 88 MET A O 1
ATOM 731 N N . ALA A 1 89 ? 10.857 -12.032 -13.131 1.00 88.94 89 ALA A N 1
ATOM 732 C CA . ALA A 1 89 ? 11.217 -13.390 -12.726 1.00 88.94 89 ALA A CA 1
ATOM 733 C C . ALA A 1 89 ? 11.580 -14.278 -13.928 1.00 88.94 89 ALA A C 1
ATOM 735 O O . ALA A 1 89 ? 12.519 -15.072 -13.856 1.00 88.94 89 ALA A O 1
ATOM 736 N N . GLU A 1 90 ? 10.886 -14.120 -15.053 1.00 90.62 90 GLU A N 1
ATOM 737 C CA . GLU A 1 90 ? 11.205 -14.801 -16.310 1.00 90.62 90 GLU A CA 1
ATOM 738 C C . GLU A 1 90 ? 12.569 -14.363 -16.852 1.00 90.62 90 GLU A C 1
ATOM 740 O O . GLU A 1 90 ? 13.406 -15.205 -17.188 1.00 90.62 90 GLU A O 1
ATOM 745 N N . CYS A 1 91 ? 12.844 -13.055 -16.848 1.00 86.25 91 CYS A N 1
ATOM 746 C CA . CYS A 1 91 ? 14.141 -12.522 -17.254 1.00 86.25 91 CYS A CA 1
ATOM 747 C C . CYS A 1 91 ? 15.271 -12.983 -16.318 1.00 86.25 91 CYS A C 1
ATOM 749 O O . CYS A 1 91 ? 16.350 -13.363 -16.782 1.00 86.25 91 CYS A O 1
ATOM 751 N N . ALA A 1 92 ? 15.009 -13.031 -15.009 1.00 87.25 92 ALA A N 1
ATOM 752 C CA . ALA A 1 92 ? 15.933 -13.550 -14.007 1.00 87.25 92 ALA A CA 1
ATOM 753 C C . ALA A 1 92 ? 16.253 -15.027 -14.233 1.00 87.25 92 ALA A C 1
ATOM 755 O O . ALA A 1 92 ? 17.412 -15.434 -14.163 1.00 87.25 92 ALA A O 1
ATOM 756 N N . LYS A 1 93 ? 15.236 -15.827 -14.559 1.00 88.06 93 LYS A N 1
ATOM 757 C CA . LYS A 1 93 ? 15.399 -17.247 -14.865 1.00 88.06 93 LYS A CA 1
ATOM 758 C C . LYS A 1 93 ? 16.237 -17.468 -16.126 1.00 88.06 93 LYS A C 1
ATOM 760 O O . LYS A 1 93 ? 17.034 -18.400 -16.151 1.00 88.06 93 LYS A O 1
ATOM 765 N N . ALA A 1 94 ? 16.076 -16.621 -17.142 1.00 87.50 94 ALA A N 1
ATOM 766 C CA . ALA A 1 94 ? 16.826 -16.719 -18.392 1.00 87.50 94 ALA A CA 1
ATOM 767 C C . ALA A 1 94 ? 18.291 -16.260 -18.260 1.00 87.50 94 ALA A C 1
ATOM 769 O O . ALA A 1 94 ? 19.173 -16.851 -18.877 1.00 87.50 94 ALA A O 1
ATOM 770 N N . ASN A 1 95 ? 18.562 -15.226 -17.456 1.00 84.50 95 ASN A N 1
ATOM 771 C CA . ASN A 1 95 ? 19.879 -14.576 -17.394 1.00 84.50 95 ASN A CA 1
ATOM 772 C C . ASN A 1 95 ? 20.711 -14.939 -16.152 1.00 84.50 95 ASN A C 1
ATOM 774 O O . ASN A 1 95 ? 21.909 -14.642 -16.108 1.00 84.50 95 ASN A O 1
ATOM 778 N N . GLY A 1 96 ? 20.111 -15.584 -15.146 1.00 82.00 96 GLY A N 1
ATOM 779 C CA . GLY A 1 96 ? 20.791 -16.038 -13.933 1.00 82.00 96 GLY A CA 1
ATOM 780 C C . GLY A 1 96 ? 21.563 -14.910 -13.241 1.00 82.00 96 GLY A C 1
ATOM 781 O O . GLY A 1 96 ? 20.989 -13.895 -12.853 1.00 82.00 96 GLY A O 1
ATOM 782 N N . LEU A 1 97 ? 22.888 -15.069 -13.123 1.00 77.81 97 LEU A N 1
ATOM 783 C CA . LEU A 1 97 ? 23.779 -14.077 -12.503 1.00 77.81 97 LEU A CA 1
ATOM 784 C C . LEU A 1 97 ? 23.844 -12.731 -13.252 1.00 77.81 97 LEU A C 1
ATOM 786 O O . LEU A 1 97 ? 24.228 -11.729 -12.653 1.00 77.81 97 LEU A O 1
ATOM 790 N N . LYS A 1 98 ? 23.469 -12.669 -14.538 1.00 80.25 98 LYS A N 1
ATOM 791 C CA . LYS A 1 98 ? 23.517 -11.439 -15.356 1.00 80.25 98 LYS A CA 1
ATOM 792 C C . LYS A 1 98 ? 22.245 -10.586 -15.248 1.00 80.25 98 LYS A C 1
ATOM 794 O O . LYS A 1 98 ? 21.930 -9.828 -16.160 1.00 80.25 98 LYS A O 1
ATOM 799 N N . LEU A 1 99 ? 21.523 -10.682 -14.132 1.00 77.00 99 LEU A N 1
ATOM 800 C CA . LEU A 1 99 ? 20.257 -9.979 -13.912 1.00 77.00 99 LEU A CA 1
ATOM 801 C C . LEU A 1 99 ? 20.383 -8.451 -14.016 1.00 77.00 99 LEU A C 1
ATOM 803 O O . LEU A 1 99 ? 19.566 -7.806 -14.668 1.00 77.00 99 LEU A O 1
ATOM 807 N N . PHE A 1 100 ? 21.404 -7.878 -13.376 1.00 73.00 100 PHE A N 1
ATOM 808 C CA . PHE A 1 100 ? 21.550 -6.428 -13.235 1.00 73.00 100 PHE A CA 1
ATOM 809 C C . PHE A 1 100 ? 21.740 -5.672 -14.561 1.00 73.00 100 PHE A C 1
ATOM 811 O O . PHE A 1 100 ? 21.102 -4.632 -14.702 1.00 73.00 100 PHE A O 1
ATOM 818 N N . PRO A 1 101 ? 22.535 -6.167 -15.534 1.00 83.06 101 PRO A N 1
ATOM 819 C CA . PRO A 1 101 ? 22.637 -5.524 -16.846 1.00 83.06 101 PRO A CA 1
ATOM 820 C C . PRO A 1 101 ? 21.599 -6.009 -17.874 1.00 83.06 101 PRO A C 1
ATOM 822 O O . PRO A 1 101 ? 21.199 -5.236 -18.736 1.00 83.06 101 PRO A O 1
ATOM 825 N N . ALA A 1 102 ? 21.153 -7.272 -17.829 1.00 82.69 102 ALA A N 1
ATOM 826 C CA . ALA A 1 102 ? 20.286 -7.820 -18.882 1.00 82.69 102 ALA A CA 1
ATOM 827 C C . ALA A 1 102 ? 18.789 -7.530 -18.667 1.00 82.69 102 ALA A C 1
ATOM 829 O O . ALA A 1 102 ? 18.039 -7.431 -19.637 1.00 82.69 102 ALA A O 1
ATOM 830 N N . CYS A 1 103 ? 18.352 -7.386 -17.412 1.00 87.38 103 CYS A N 1
ATOM 831 C CA . CYS A 1 103 ? 16.938 -7.246 -17.038 1.00 87.38 103 CYS A CA 1
ATOM 832 C C . CYS A 1 103 ? 16.594 -5.853 -16.488 1.00 87.38 103 CYS A C 1
ATOM 834 O O . CYS A 1 103 ? 15.610 -5.687 -15.766 1.00 87.38 103 CYS A O 1
ATOM 836 N N . GLU A 1 104 ? 17.405 -4.845 -16.811 1.00 89.25 104 GLU A N 1
ATOM 837 C CA . GLU A 1 104 ? 17.241 -3.468 -16.335 1.00 89.25 104 GLU A CA 1
ATOM 838 C C . GLU A 1 104 ? 15.866 -2.887 -16.691 1.00 89.25 104 GLU A C 1
ATOM 840 O O . GLU A 1 104 ? 15.157 -2.386 -15.824 1.00 89.25 104 GLU A O 1
ATOM 845 N N . LYS A 1 105 ? 15.418 -3.060 -17.937 1.00 89.75 105 LYS A N 1
ATOM 846 C CA . LYS A 1 105 ? 14.129 -2.517 -18.396 1.00 89.75 105 LYS A CA 1
ATOM 847 C C . LYS A 1 105 ? 12.939 -3.083 -17.615 1.00 89.75 105 LYS A C 1
ATOM 849 O O . LYS A 1 105 ? 11.986 -2.363 -17.329 1.00 89.75 105 LYS A O 1
ATOM 854 N N . GLN A 1 106 ? 12.967 -4.376 -17.299 1.00 88.69 106 GLN A N 1
ATOM 855 C CA . GLN A 1 106 ? 11.924 -5.057 -16.530 1.00 88.69 106 GLN A CA 1
ATOM 856 C C . GLN A 1 106 ? 11.982 -4.641 -15.057 1.00 88.69 106 GLN A C 1
ATOM 858 O O . GLN A 1 106 ? 10.943 -4.383 -14.448 1.00 88.69 106 GLN A O 1
ATOM 863 N N . ARG A 1 107 ? 13.196 -4.514 -14.504 1.00 87.94 107 ARG A N 1
ATOM 864 C CA . ARG A 1 107 ? 13.436 -4.023 -13.143 1.00 87.94 107 ARG A CA 1
ATOM 865 C C . ARG A 1 107 ? 12.867 -2.624 -12.946 1.00 87.94 107 ARG A C 1
ATOM 867 O O . ARG A 1 107 ? 12.176 -2.395 -11.955 1.00 87.94 107 ARG A O 1
ATOM 874 N N . ASP A 1 108 ? 13.149 -1.713 -13.868 1.00 91.12 108 ASP A N 1
ATOM 875 C CA . ASP A 1 108 ? 12.773 -0.308 -13.731 1.00 91.12 108 ASP A CA 1
ATOM 876 C C . ASP A 1 108 ? 11.255 -0.145 -13.796 1.00 91.12 108 ASP A C 1
ATOM 878 O O . ASP A 1 108 ? 10.673 0.445 -12.891 1.00 91.12 108 ASP A O 1
ATOM 882 N N . LYS A 1 109 ? 10.592 -0.799 -14.760 1.00 91.38 109 LYS A N 1
ATOM 883 C CA . LYS A 1 109 ? 9.121 -0.811 -14.855 1.00 91.38 109 LYS A CA 1
ATOM 884 C C . LYS A 1 109 ? 8.453 -1.382 -13.605 1.00 91.38 109 LYS A C 1
ATOM 886 O O . LYS A 1 109 ? 7.476 -0.833 -13.102 1.00 91.38 109 LYS A O 1
ATOM 891 N N . MET A 1 110 ? 8.970 -2.498 -13.092 1.00 88.88 110 MET A N 1
ATOM 892 C CA . MET A 1 110 ? 8.459 -3.099 -11.859 1.00 88.88 110 MET A CA 1
ATOM 893 C C . MET A 1 110 ? 8.642 -2.154 -10.666 1.00 88.88 110 MET A C 1
ATOM 895 O O . MET A 1 110 ? 7.731 -2.002 -9.854 1.00 88.88 110 MET A O 1
ATOM 899 N N . THR A 1 111 ? 9.809 -1.517 -10.563 1.00 89.56 111 THR A N 1
ATOM 900 C CA . THR A 1 111 ? 10.128 -0.584 -9.477 1.00 89.56 111 THR A CA 1
ATOM 901 C C . THR A 1 111 ? 9.228 0.643 -9.537 1.00 89.56 111 THR A C 1
ATOM 903 O O . THR A 1 111 ? 8.671 1.029 -8.517 1.00 89.56 111 THR A O 1
ATOM 906 N N . GLU A 1 112 ? 9.014 1.201 -10.725 1.00 91.88 112 GLU A N 1
ATOM 907 C CA . GLU A 1 112 ? 8.106 2.320 -10.968 1.00 91.88 112 GLU A CA 1
ATOM 908 C C . GLU A 1 112 ? 6.674 1.996 -10.517 1.00 91.88 112 GLU A C 1
ATOM 910 O O . GLU A 1 112 ? 6.083 2.751 -9.745 1.00 91.88 112 GLU A O 1
ATOM 915 N N . CYS A 1 113 ? 6.151 0.825 -10.897 1.00 90.62 113 CYS A N 1
ATOM 916 C CA . CYS A 1 113 ? 4.823 0.380 -10.469 1.00 90.62 113 CYS A CA 1
ATOM 917 C C . CYS A 1 113 ? 4.716 0.253 -8.943 1.00 90.62 113 CYS A C 1
ATOM 919 O O . CYS A 1 113 ? 3.742 0.702 -8.341 1.00 90.62 113 CYS A O 1
ATOM 921 N N . ILE A 1 114 ? 5.721 -0.339 -8.292 1.00 89.31 114 ILE A N 1
ATOM 922 C CA . ILE A 1 114 ? 5.715 -0.512 -6.834 1.00 89.31 114 ILE A CA 1
ATOM 923 C C . ILE A 1 114 ? 5.827 0.843 -6.122 1.00 89.31 114 ILE A C 1
ATOM 925 O O . ILE A 1 114 ? 5.127 1.070 -5.134 1.00 89.31 114 ILE A O 1
ATOM 929 N N . LEU A 1 115 ? 6.687 1.738 -6.616 1.00 89.38 115 LEU A N 1
ATOM 930 C CA . LEU A 1 115 ? 6.890 3.067 -6.044 1.00 89.38 115 LEU A CA 1
ATOM 931 C C . LEU A 1 115 ? 5.638 3.929 -6.152 1.00 89.38 115 LEU A C 1
ATOM 933 O O . LEU A 1 115 ? 5.324 4.621 -5.190 1.00 89.38 115 LEU A O 1
ATOM 937 N N . PHE A 1 116 ? 4.885 3.830 -7.248 1.00 89.88 116 PHE A N 1
ATOM 938 C CA . PHE A 1 116 ? 3.612 4.535 -7.402 1.00 89.88 116 PHE A CA 1
ATOM 939 C C . PHE A 1 116 ? 2.673 4.287 -6.209 1.00 89.88 116 PHE A C 1
ATOM 941 O O . PHE A 1 116 ? 2.191 5.223 -5.579 1.00 89.88 116 PHE A O 1
ATOM 948 N N . TYR A 1 117 ? 2.503 3.025 -5.803 1.00 86.56 117 TYR A N 1
ATOM 949 C CA . TYR A 1 117 ? 1.648 2.681 -4.661 1.00 86.56 117 TYR A CA 1
ATOM 950 C C . TYR A 1 117 ? 2.253 3.014 -3.290 1.00 86.56 117 TYR A C 1
ATOM 952 O O . TYR A 1 117 ? 1.512 3.097 -2.314 1.00 86.56 117 TYR A O 1
ATOM 960 N N . GLN A 1 118 ? 3.577 3.154 -3.186 1.00 83.12 118 GLN A N 1
ATOM 961 C CA . GLN A 1 118 ? 4.264 3.424 -1.916 1.00 83.12 118 GLN A CA 1
ATOM 962 C C . GLN A 1 118 ? 4.462 4.916 -1.632 1.00 83.12 118 GLN A C 1
ATOM 964 O O . GLN A 1 118 ? 4.512 5.302 -0.464 1.00 83.12 118 GLN A O 1
ATOM 969 N N . VAL A 1 119 ? 4.613 5.736 -2.674 1.00 82.38 119 VAL A N 1
ATOM 970 C CA . VAL A 1 119 ? 4.801 7.190 -2.567 1.00 82.38 119 VAL A CA 1
ATOM 971 C C . VAL A 1 119 ? 3.476 7.881 -2.254 1.00 82.38 119 VAL A C 1
ATOM 973 O O . VAL A 1 119 ? 3.439 8.808 -1.445 1.00 82.38 119 VAL A O 1
ATOM 976 N N . ASP A 1 120 ? 2.387 7.402 -2.849 1.00 75.62 120 ASP A N 1
ATOM 977 C CA . ASP A 1 120 ? 1.059 7.964 -2.647 1.00 75.62 120 ASP A CA 1
ATOM 978 C C . ASP A 1 120 ? 0.557 7.729 -1.215 1.00 75.62 120 ASP A C 1
ATOM 980 O O . ASP A 1 120 ? 0.230 6.611 -0.802 1.00 75.62 120 ASP A O 1
ATOM 984 N N . THR A 1 121 ? 0.403 8.822 -0.464 1.00 76.81 121 THR A N 1
ATOM 985 C CA . THR A 1 121 ? -0.142 8.807 0.904 1.00 76.81 121 THR A CA 1
ATOM 986 C C . THR A 1 121 ? -1.552 8.227 0.962 1.00 76.81 121 THR A C 1
ATOM 988 O O . THR A 1 121 ? -1.908 7.586 1.945 1.00 76.81 121 THR A O 1
ATOM 991 N N . LYS A 1 122 ? -2.323 8.353 -0.126 1.00 82.38 122 LYS A N 1
ATOM 992 C CA . LYS A 1 122 ? -3.697 7.848 -0.235 1.00 82.38 122 LYS A CA 1
ATOM 993 C C . LYS A 1 122 ? -3.809 6.346 0.030 1.00 82.38 122 LYS A C 1
ATOM 995 O O . LYS A 1 122 ? -4.738 5.922 0.710 1.00 82.38 122 LYS A O 1
ATOM 1000 N N . TYR A 1 123 ? -2.901 5.532 -0.509 1.00 84.00 123 TYR A N 1
ATOM 1001 C CA . TYR A 1 123 ? -2.972 4.080 -0.309 1.00 84.00 123 TYR A CA 1
ATOM 1002 C C . TYR A 1 123 ? -2.489 3.673 1.081 1.00 84.00 123 TYR A C 1
ATOM 1004 O O . TYR A 1 123 ? -2.981 2.695 1.639 1.00 84.00 123 TYR A O 1
ATOM 1012 N N . LEU A 1 124 ? -1.553 4.432 1.656 1.00 85.25 124 LEU A N 1
ATOM 1013 C CA . LEU A 1 124 ? -1.114 4.209 3.027 1.00 85.25 124 LEU A CA 1
ATOM 1014 C C . LEU A 1 124 ? -2.225 4.548 4.025 1.00 85.25 124 LEU A C 1
ATOM 1016 O O . LEU A 1 124 ? -2.464 3.769 4.943 1.00 85.25 124 LEU A O 1
ATOM 1020 N N . ASP A 1 125 ? -2.931 5.657 3.816 1.00 85.50 125 ASP A N 1
ATOM 1021 C CA . ASP A 1 125 ? -4.045 6.078 4.669 1.00 85.50 125 ASP A CA 1
ATOM 1022 C C . ASP A 1 125 ? -5.180 5.040 4.662 1.00 85.50 125 ASP A C 1
ATOM 1024 O O . ASP A 1 125 ? -5.649 4.648 5.725 1.00 85.50 125 ASP A O 1
ATOM 1028 N N . GLN A 1 126 ? -5.503 4.449 3.506 1.00 87.44 126 GLN A N 1
ATOM 1029 C CA . GLN A 1 126 ? -6.478 3.348 3.429 1.00 87.44 126 GLN A CA 1
ATOM 1030 C C . GLN A 1 126 ? -6.093 2.125 4.276 1.00 87.44 126 GLN A C 1
ATOM 1032 O O . GLN A 1 126 ? -6.955 1.466 4.854 1.00 87.44 126 GLN A O 1
ATOM 1037 N N . GLU A 1 127 ? -4.806 1.775 4.339 1.00 88.56 127 GLU A N 1
ATOM 1038 C CA . GLU A 1 127 ? -4.347 0.658 5.175 1.00 88.56 127 GLU A CA 1
ATOM 1039 C C . GLU A 1 127 ? -4.344 1.017 6.668 1.00 88.56 127 GLU A C 1
ATOM 1041 O O . GLU A 1 127 ? -4.579 0.149 7.513 1.00 88.56 127 GLU A O 1
ATOM 1046 N N . ARG A 1 128 ? -4.125 2.294 7.001 1.00 86.19 128 ARG A N 1
ATOM 1047 C CA . ARG A 1 128 ? -4.235 2.810 8.372 1.00 86.19 128 ARG A CA 1
ATOM 1048 C C . ARG A 1 128 ? -5.677 2.778 8.865 1.00 86.19 128 ARG A C 1
ATOM 1050 O O . ARG A 1 128 ? -5.918 2.291 9.970 1.00 86.19 128 ARG A O 1
ATOM 1057 N N . ASP A 1 129 ? -6.622 3.203 8.034 1.00 88.62 129 ASP A N 1
ATOM 1058 C CA . ASP A 1 129 ? -8.048 3.224 8.371 1.00 88.62 129 ASP A CA 1
ATOM 1059 C C . ASP A 1 129 ? -8.558 1.816 8.710 1.00 88.62 129 ASP A C 1
ATOM 1061 O O . ASP A 1 129 ? -9.185 1.616 9.749 1.00 88.62 129 ASP A O 1
ATOM 1065 N N . LYS A 1 130 ? -8.147 0.794 7.946 1.00 89.50 130 LYS A N 1
ATOM 1066 C CA . LYS A 1 130 ? -8.456 -0.620 8.247 1.00 89.50 130 LYS A CA 1
ATOM 1067 C C . LYS A 1 130 ? -7.935 -1.087 9.608 1.00 89.50 130 LYS A C 1
ATOM 1069 O O . LYS A 1 130 ? -8.504 -1.989 10.226 1.00 89.50 130 LYS A O 1
ATOM 1074 N N . ILE A 1 131 ? -6.801 -0.562 10.075 1.00 89.25 131 ILE A N 1
ATOM 1075 C CA . ILE A 1 131 ? -6.287 -0.885 11.416 1.00 89.25 131 ILE A CA 1
ATOM 1076 C C . ILE A 1 131 ? -7.158 -0.217 12.475 1.00 89.25 131 ILE A C 1
ATOM 1078 O O . ILE A 1 131 ? -7.486 -0.846 13.482 1.00 89.25 131 ILE A O 1
ATOM 1082 N N . VAL A 1 132 ? -7.551 1.033 12.245 1.00 88.94 132 VAL A N 1
ATOM 1083 C CA . VAL A 1 132 ? -8.389 1.777 13.184 1.00 88.94 132 VAL A CA 1
ATOM 1084 C C . VAL A 1 132 ? -9.778 1.162 13.296 1.00 88.94 132 VAL A C 1
ATOM 1086 O O . VAL A 1 132 ? -10.220 0.920 14.416 1.00 88.94 132 VAL A O 1
ATOM 1089 N N . GLU A 1 133 ? -10.408 0.780 12.186 1.00 89.19 133 GLU A N 1
ATOM 1090 C CA . GLU A 1 133 ? -11.676 0.038 12.194 1.00 89.19 133 GLU A CA 1
ATOM 1091 C C . GLU A 1 133 ? -11.571 -1.255 13.016 1.00 89.19 133 GLU A C 1
ATOM 1093 O O . GLU A 1 133 ? -12.401 -1.521 13.886 1.00 89.19 133 GLU A O 1
ATOM 1098 N N . ARG A 1 134 ? -10.493 -2.033 12.834 1.00 89.44 134 ARG 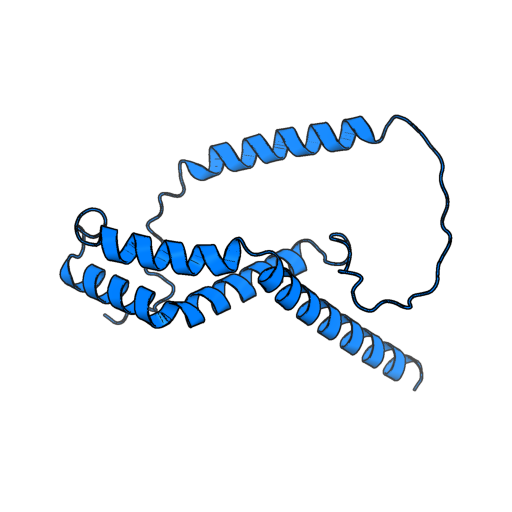A N 1
ATOM 1099 C CA . ARG A 1 134 ? -10.246 -3.242 13.642 1.00 89.44 134 ARG A CA 1
ATOM 1100 C C . ARG A 1 134 ? -10.117 -2.939 15.139 1.00 89.44 134 ARG A C 1
ATOM 1102 O O . ARG A 1 134 ? -10.535 -3.761 15.957 1.00 89.44 134 ARG A O 1
ATOM 1109 N N . LYS A 1 135 ? -9.540 -1.793 15.519 1.00 87.44 135 LYS A N 1
ATOM 1110 C CA . LYS A 1 135 ? -9.436 -1.373 16.928 1.00 87.44 135 LYS A CA 1
ATOM 1111 C C . LYS A 1 135 ? -10.788 -0.950 17.487 1.00 87.44 135 LYS A C 1
ATOM 1113 O O . LYS A 1 135 ? -11.105 -1.370 18.596 1.00 87.44 135 LYS A O 1
ATOM 1118 N N . ILE A 1 136 ? -11.568 -0.174 16.734 1.00 89.12 136 ILE A N 1
ATOM 1119 C CA . ILE A 1 136 ? -12.915 0.256 17.133 1.00 89.12 136 ILE A CA 1
ATOM 1120 C C . ILE A 1 136 ? -13.777 -0.976 17.421 1.00 89.12 136 ILE A C 1
ATOM 1122 O O . ILE A 1 136 ? -14.251 -1.125 18.544 1.00 89.12 136 ILE A O 1
ATOM 1126 N N . ASN A 1 137 ? -13.836 -1.927 16.486 1.00 91.19 137 ASN A N 1
ATOM 1127 C CA . ASN A 1 137 ? -14.605 -3.165 16.654 1.00 91.19 137 ASN A CA 1
ATOM 1128 C C . ASN A 1 137 ? -14.169 -3.959 17.898 1.00 91.19 137 ASN A C 1
ATOM 1130 O O . ASN A 1 137 ? -14.996 -4.430 18.677 1.00 91.19 137 ASN A O 1
ATOM 1134 N N . ARG A 1 138 ? -12.854 -4.071 18.141 1.00 90.00 138 ARG A N 1
ATOM 1135 C CA . ARG A 1 138 ? -12.328 -4.760 19.331 1.00 90.00 138 ARG A CA 1
ATOM 1136 C C . ARG A 1 138 ? -12.742 -4.066 20.633 1.00 90.00 138 ARG A C 1
ATOM 1138 O O . ARG A 1 138 ? -13.027 -4.747 21.616 1.00 90.00 138 ARG A O 1
ATOM 1145 N N . LEU A 1 139 ? -12.737 -2.735 20.662 1.00 88.31 139 LEU A N 1
ATOM 1146 C CA . LEU A 1 139 ? -13.136 -1.959 21.838 1.00 88.31 139 LEU A CA 1
ATOM 1147 C C . LEU A 1 139 ? -14.644 -2.064 22.089 1.00 88.31 139 LEU A C 1
ATOM 1149 O O . LEU A 1 139 ? -15.055 -2.256 23.232 1.00 88.31 139 LEU A O 1
ATOM 1153 N N . GLU A 1 140 ? -15.463 -2.016 21.039 1.00 92.25 140 GLU A N 1
ATOM 1154 C CA . GLU A 1 140 ? -16.914 -2.210 21.133 1.00 92.25 140 GLU A CA 1
ATOM 1155 C C . GLU A 1 140 ? -17.271 -3.587 21.705 1.00 92.25 140 GLU A C 1
ATOM 1157 O O . GLU A 1 140 ? -18.104 -3.692 22.610 1.00 92.25 140 GLU A O 1
ATOM 1162 N N . GLU A 1 141 ? -16.590 -4.645 21.254 1.00 92.56 141 GLU A N 1
ATOM 1163 C CA . GLU A 1 141 ? -16.763 -5.990 21.808 1.00 92.56 141 GLU A CA 1
ATOM 1164 C C . GLU A 1 141 ? -16.397 -6.064 23.295 1.00 92.56 141 GLU A C 1
ATOM 1166 O O . GLU A 1 141 ? -17.100 -6.712 24.072 1.00 92.56 141 GLU A O 1
ATOM 1171 N N . GLN A 1 142 ? -15.314 -5.404 23.714 1.00 90.31 142 GLN A N 1
ATOM 1172 C CA . GLN A 1 142 ? -14.903 -5.369 25.120 1.00 90.31 142 GLN A CA 1
ATOM 1173 C C . GLN A 1 142 ? -15.915 -4.622 25.993 1.00 90.31 142 GLN A C 1
ATOM 1175 O O . GLN A 1 142 ? -16.246 -5.101 27.076 1.00 90.31 142 GLN A O 1
ATOM 1180 N N . ILE A 1 143 ? -16.448 -3.497 25.508 1.00 93.50 143 ILE A N 1
ATOM 1181 C CA . ILE A 1 143 ? -17.498 -2.734 26.198 1.00 93.50 143 ILE A CA 1
ATOM 1182 C C . ILE A 1 143 ? -18.779 -3.564 26.317 1.00 93.50 143 ILE A C 1
ATOM 1184 O O . ILE A 1 143 ? -19.439 -3.543 27.353 1.00 93.50 143 ILE A O 1
ATOM 1188 N N . LYS A 1 144 ? -19.138 -4.321 25.275 1.00 93.62 144 LYS A N 1
ATOM 1189 C CA . LYS A 1 144 ? -20.307 -5.205 25.319 1.00 93.62 144 LYS A CA 1
ATOM 1190 C C . LYS A 1 144 ? -20.139 -6.312 26.364 1.00 93.62 144 LYS A C 1
ATOM 1192 O O . LYS A 1 144 ? -21.089 -6.590 27.084 1.00 93.62 144 LYS A O 1
ATOM 1197 N N . ARG A 1 145 ? -18.941 -6.902 26.469 1.00 90.94 145 ARG A N 1
ATOM 1198 C CA . ARG A 1 145 ? -18.619 -7.943 27.464 1.00 90.94 145 ARG A CA 1
ATOM 1199 C C . ARG A 1 145 ? -18.541 -7.419 28.896 1.00 90.94 145 ARG A C 1
ATOM 1201 O O . ARG A 1 145 ? -18.822 -8.174 29.810 1.00 90.94 145 ARG A O 1
ATOM 1208 N N . SER A 1 146 ? -18.129 -6.169 29.109 1.00 86.62 146 SER A N 1
ATOM 1209 C CA . SER A 1 146 ? -18.057 -5.591 30.459 1.00 86.62 146 SER A CA 1
ATOM 1210 C C . SER A 1 146 ? -19.410 -5.113 30.991 1.00 86.62 146 SER A C 1
ATOM 1212 O O . SER A 1 146 ? -19.549 -4.900 32.192 1.00 86.62 146 SER A O 1
ATOM 1214 N N . ARG A 1 147 ? -20.393 -4.917 30.103 1.00 81.50 147 ARG A N 1
ATOM 1215 C CA . ARG A 1 147 ? -21.766 -4.508 30.440 1.00 81.50 147 ARG A CA 1
ATOM 1216 C C . ARG A 1 147 ? -22.743 -5.679 30.618 1.00 81.50 147 ARG A C 1
ATOM 1218 O O . ARG A 1 147 ? -23.875 -5.421 31.019 1.00 81.50 147 ARG A O 1
ATOM 1225 N N . SER A 1 148 ? -22.340 -6.908 30.288 1.00 63.34 148 SER A N 1
ATOM 1226 C CA . SER A 1 148 ? -23.093 -8.150 30.540 1.00 63.34 148 SER A CA 1
ATOM 1227 C C . SER A 1 148 ? -22.631 -8.812 31.825 1.00 63.34 148 SER A C 1
ATOM 1229 O O . SER A 1 148 ? -23.502 -9.272 32.587 1.00 63.34 148 SER A O 1
#

Secondary structure (DSSP, 8-state):
----TTSTT--S-TTTHHHHHHHHHHHHHHHHHTTTTS-------------TT----GGGS-HHHHHHHHHHHHHHHHHHTHHHHHHHHHHHHHHGGGHHHHSHHHHHHHHHHHHHHHH-HHHHHHHHHHHHHHHHHHHHHHHHHH--

Radius of gyration: 21.98 Å; chains: 1; bounding box: 49×53×49 Å

Foldseek 3Di:
DDDPLVPPPPPPPPPPPVVVVVVVVVVVVVVVVVVVPPDDDDDDDDDDPDDPVPQDDPVPDDPVLLVVLLVVLLVVLCVVLVVLSVVLVVQCVVQPPNSVPRVVVSVVVSVVSSVVSNVDVVSSSVSSVVVVVVVVVVVVVVVVVVVD